Protein AF-A0A7S0VI84-F1 (afdb_monomer)

Nearest PDB structures (foldseek):
  3wme-assembly1_A  TM=7.304E-01  e=7.036E+00  Cyanidioschyzon merolae strain 10D

pLDDT: mean 75.05, std 20.38, range [32.94, 97.75]

Foldseek 3Di:
DDDDDPPPPPPPPPPPPPPPPVVVVVVVVQCVVVVNCNDVVVPPPVVVVVVLVVQLVVLVVVLVVLVVVLVVCVVVVNNVVCVVVSVVVSVVSVVVNVVSVVVVVD

Structure (mmCIF, N/CA/C/O backbone):
data_AF-A0A7S0VI84-F1
#
_entry.id   AF-A0A7S0VI84-F1
#
loop_
_atom_site.group_PDB
_atom_site.id
_atom_site.type_symbol
_atom_site.label_atom_id
_atom_site.label_alt_id
_atom_site.label_comp_id
_atom_site.label_asym_id
_atom_site.label_entity_id
_atom_site.label_seq_id
_atom_site.pdbx_PDB_ins_code
_atom_site.Cartn_x
_atom_site.Cartn_y
_atom_site.Cartn_z
_atom_site.occupancy
_atom_site.B_iso_or_equiv
_atom_site.auth_seq_id
_atom_site.auth_comp_id
_atom_site.auth_asym_id
_atom_site.auth_atom_id
_atom_site.pdbx_PDB_model_num
ATOM 1 N N . GLY A 1 1 ? 63.900 7.950 -41.732 1.00 32.94 1 GLY A N 1
ATOM 2 C CA . GLY A 1 1 ? 62.620 8.678 -41.615 1.00 32.94 1 GLY A CA 1
ATOM 3 C C . GLY A 1 1 ? 61.524 7.649 -41.722 1.00 32.94 1 GLY A C 1
ATOM 4 O O . GLY A 1 1 ? 61.649 6.783 -42.567 1.00 32.94 1 GLY A O 1
ATOM 5 N N . GLY A 1 2 ? 60.536 7.573 -40.845 1.00 38.59 2 GLY A N 1
ATOM 6 C CA . GLY A 1 2 ? 59.873 8.646 -40.110 1.00 38.59 2 GLY A CA 1
ATOM 7 C C . GLY A 1 2 ? 58.401 8.571 -40.511 1.00 38.59 2 GLY A C 1
ATOM 8 O O . GLY A 1 2 ? 58.099 8.721 -41.687 1.00 38.59 2 GLY A O 1
ATOM 9 N N . GLY A 1 3 ? 57.523 8.263 -39.561 1.00 33.78 3 GLY A N 1
ATOM 10 C CA . GLY A 1 3 ? 56.088 8.100 -39.797 1.00 33.78 3 GLY A CA 1
ATOM 11 C C . GLY A 1 3 ? 55.435 7.409 -38.610 1.00 33.78 3 GLY A C 1
ATOM 12 O O . GLY A 1 3 ? 54.956 6.287 -38.728 1.00 33.78 3 GLY A O 1
ATOM 13 N N . GLY A 1 4 ? 55.560 8.025 -37.431 1.00 34.75 4 GLY A N 1
ATOM 14 C CA . GLY A 1 4 ? 54.942 7.533 -36.209 1.00 34.75 4 GLY A CA 1
ATOM 15 C C . GLY A 1 4 ? 53.429 7.607 -36.341 1.00 34.75 4 GLY A C 1
ATOM 16 O O . GLY A 1 4 ? 52.903 8.666 -36.664 1.00 34.75 4 GLY A O 1
ATOM 17 N N . ALA A 1 5 ? 52.762 6.480 -36.094 1.00 46.34 5 ALA A N 1
ATOM 18 C CA . ALA A 1 5 ? 51.321 6.427 -35.923 1.00 46.34 5 ALA A CA 1
ATOM 19 C C . ALA A 1 5 ? 50.928 7.455 -34.857 1.00 46.34 5 ALA A C 1
ATOM 21 O O . ALA A 1 5 ? 51.328 7.344 -33.691 1.00 46.34 5 ALA A O 1
ATOM 22 N N . GLU A 1 6 ? 50.228 8.492 -35.305 1.00 44.16 6 GLU A N 1
ATOM 23 C CA . GLU A 1 6 ? 49.662 9.542 -34.479 1.00 44.16 6 GLU A CA 1
ATOM 24 C C . GLU A 1 6 ? 48.822 8.874 -33.395 1.00 44.16 6 GLU A C 1
ATOM 26 O O . GLU A 1 6 ? 47.770 8.293 -33.647 1.00 44.16 6 GLU A O 1
ATOM 31 N N . ARG A 1 7 ? 49.345 8.886 -32.167 1.00 50.44 7 ARG A N 1
ATOM 32 C CA . ARG A 1 7 ? 48.568 8.527 -30.991 1.00 50.44 7 ARG A CA 1
ATOM 33 C C . ARG A 1 7 ? 47.525 9.618 -30.858 1.00 50.44 7 ARG A C 1
ATOM 35 O O . ARG A 1 7 ? 47.851 10.706 -30.382 1.00 50.44 7 ARG A O 1
ATOM 42 N N . GLU A 1 8 ? 46.311 9.335 -31.313 1.00 48.62 8 GLU A N 1
ATOM 43 C CA . GLU A 1 8 ? 45.137 10.126 -30.982 1.00 48.62 8 GLU A CA 1
ATOM 44 C C . GLU A 1 8 ? 45.139 10.299 -29.464 1.00 48.62 8 GLU A C 1
ATOM 46 O O . GLU A 1 8 ? 44.993 9.348 -28.690 1.00 48.62 8 GLU A O 1
ATOM 51 N N . GLN A 1 9 ? 45.455 11.518 -29.035 1.00 43.12 9 GLN A N 1
ATOM 52 C CA . GLN A 1 9 ? 45.443 11.887 -27.637 1.00 43.12 9 GLN A CA 1
ATOM 53 C C . GLN A 1 9 ? 43.985 11.819 -27.212 1.00 43.12 9 GLN A C 1
ATOM 55 O O . GLN A 1 9 ? 43.215 12.739 -27.481 1.00 43.12 9 GLN A O 1
ATOM 60 N N . TYR A 1 10 ? 43.607 10.705 -26.586 1.00 43.09 10 TYR A N 1
ATOM 61 C CA . TYR A 1 10 ? 42.342 10.561 -25.885 1.00 43.09 10 TYR A CA 1
ATOM 62 C C . TYR A 1 10 ? 42.305 11.649 -24.805 1.00 43.09 10 TYR A C 1
ATOM 64 O O . TYR A 1 10 ? 42.802 11.474 -23.691 1.00 43.09 10 TYR A O 1
ATOM 72 N N . GLN A 1 11 ? 41.764 12.816 -25.157 1.00 44.66 11 GLN A N 1
ATOM 73 C CA . GLN A 1 11 ? 41.359 13.825 -24.196 1.00 44.66 11 GLN A CA 1
ATOM 74 C C . GLN A 1 11 ? 40.202 13.203 -23.432 1.00 44.66 11 GLN A C 1
ATOM 76 O O . GLN A 1 11 ? 39.067 13.178 -23.905 1.00 44.66 11 GLN A O 1
ATOM 81 N N . GLY A 1 12 ? 40.535 12.607 -22.285 1.00 45.22 12 GLY A N 1
ATOM 82 C CA . GLY A 1 12 ? 39.572 12.023 -21.372 1.00 45.22 12 GLY A CA 1
ATOM 83 C C . GLY A 1 12 ? 38.504 13.060 -21.081 1.00 45.22 12 GLY A C 1
ATOM 84 O O . GLY A 1 12 ? 38.755 14.039 -20.381 1.00 45.22 12 GLY A O 1
ATOM 85 N N . THR A 1 13 ? 37.325 12.862 -21.664 1.00 51.47 13 THR A N 1
ATOM 86 C CA . THR A 1 13 ? 36.148 13.662 -21.367 1.00 51.47 13 THR A CA 1
ATOM 87 C C . THR A 1 13 ? 35.890 13.440 -19.887 1.00 51.47 13 THR A C 1
ATOM 89 O O . THR A 1 13 ? 35.519 12.344 -19.464 1.00 51.47 13 THR A O 1
ATOM 92 N N . GLN A 1 14 ? 36.228 14.437 -19.071 1.00 49.25 14 GLN A N 1
ATOM 93 C CA . GLN A 1 14 ? 36.061 14.363 -17.632 1.00 49.25 14 GLN A CA 1
ATOM 94 C C . GLN A 1 14 ? 34.560 14.306 -17.362 1.00 49.25 14 GLN A C 1
ATOM 96 O O . GLN A 1 14 ? 33.868 15.320 -17.399 1.00 49.25 14 GLN A O 1
ATOM 101 N N . LEU A 1 15 ? 34.058 13.086 -17.173 1.00 52.44 15 LEU A N 1
ATOM 102 C CA . LEU A 1 15 ? 32.667 12.831 -16.841 1.00 52.44 15 LEU A CA 1
ATOM 103 C C . LEU A 1 15 ? 32.296 13.600 -15.566 1.00 52.44 15 LEU A C 1
ATOM 105 O O . LEU A 1 15 ? 33.117 13.667 -14.640 1.00 52.44 15 LEU A O 1
ATOM 109 N N . PRO A 1 16 ? 31.083 14.174 -15.509 1.00 53.00 16 PRO A N 1
ATOM 110 C CA . PRO A 1 16 ? 30.643 14.966 -14.374 1.00 53.00 16 PRO A CA 1
ATOM 111 C C . PRO A 1 16 ? 30.713 14.145 -13.073 1.00 53.00 16 PRO A C 1
ATOM 113 O O . PRO A 1 16 ? 30.474 12.931 -13.092 1.00 53.00 16 PRO A O 1
ATOM 116 N N . PRO A 1 17 ? 31.054 14.775 -11.935 1.00 41.09 17 PRO A N 1
ATOM 117 C CA . PRO A 1 17 ? 31.069 14.095 -10.645 1.00 41.09 17 PRO A CA 1
ATOM 118 C C . PRO A 1 17 ? 29.656 13.584 -10.328 1.00 41.09 17 PRO A C 1
ATOM 120 O O . PRO A 1 17 ? 28.718 14.370 -10.240 1.00 41.09 17 PRO A O 1
ATOM 123 N N . GLY A 1 18 ? 29.505 12.260 -10.217 1.00 53.28 18 GLY A N 1
ATOM 124 C CA . GLY A 1 18 ? 28.217 11.574 -10.039 1.00 53.28 18 G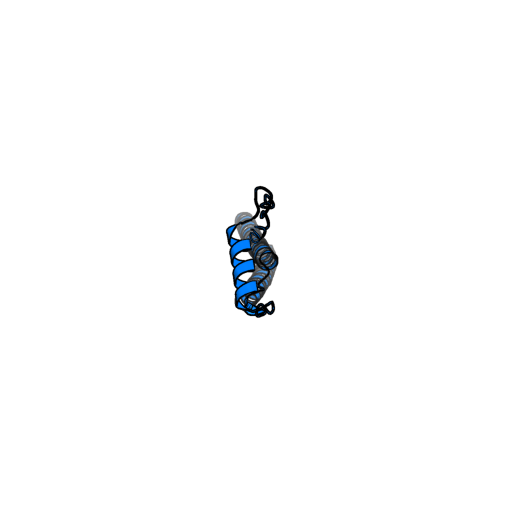LY A CA 1
ATOM 125 C C . GLY A 1 18 ? 27.841 10.622 -11.179 1.00 53.28 18 GLY A C 1
ATOM 126 O O . GLY A 1 18 ? 26.915 9.834 -11.025 1.00 53.28 18 GLY A O 1
ATOM 127 N N . ALA A 1 19 ? 28.565 10.645 -12.303 1.00 56.12 19 ALA A N 1
ATOM 128 C CA . ALA A 1 19 ? 28.383 9.649 -13.350 1.00 56.12 19 ALA A CA 1
ATOM 129 C C . ALA A 1 19 ? 29.001 8.309 -12.919 1.00 56.12 19 ALA A C 1
ATOM 131 O O . ALA A 1 19 ? 30.208 8.232 -12.669 1.00 56.12 19 ALA A O 1
ATOM 132 N N . ASP A 1 20 ? 28.176 7.264 -12.846 1.00 64.62 20 ASP A N 1
ATOM 133 C CA . ASP A 1 20 ? 28.615 5.901 -12.555 1.00 64.62 20 ASP A CA 1
ATOM 134 C C . ASP A 1 20 ? 29.581 5.439 -13.660 1.00 64.62 20 ASP A C 1
ATOM 136 O O . ASP A 1 20 ? 29.213 5.216 -14.820 1.00 64.62 20 ASP A O 1
ATOM 140 N N . ARG A 1 21 ? 30.874 5.432 -13.317 1.00 64.06 21 ARG A N 1
ATOM 141 C CA . ARG A 1 21 ? 31.961 5.110 -14.247 1.00 64.06 21 ARG A CA 1
ATOM 142 C C . ARG A 1 21 ? 31.950 3.634 -14.613 1.00 64.06 21 ARG A C 1
ATOM 144 O O . ARG A 1 21 ? 32.408 3.297 -15.704 1.00 64.06 21 ARG A O 1
ATOM 151 N N . ASP A 1 22 ? 31.448 2.786 -13.724 1.00 66.44 22 ASP A N 1
ATOM 152 C CA . ASP A 1 22 ? 31.373 1.350 -13.945 1.00 66.44 22 ASP A CA 1
ATOM 153 C C . ASP A 1 22 ? 30.224 1.028 -14.902 1.00 66.44 22 ASP A C 1
ATOM 155 O O . ASP A 1 22 ? 30.456 0.348 -15.901 1.00 66.44 22 ASP A O 1
ATOM 159 N N . ALA A 1 23 ? 29.056 1.655 -14.729 1.00 64.56 23 ALA A N 1
ATOM 160 C CA . ALA A 1 23 ? 27.922 1.494 -15.643 1.00 64.56 23 ALA A CA 1
ATOM 161 C C . ALA A 1 23 ? 28.251 1.904 -17.094 1.00 64.56 23 ALA A C 1
ATOM 163 O O . ALA A 1 23 ? 27.852 1.242 -18.052 1.00 64.56 23 ALA A O 1
ATOM 164 N N . GLN A 1 24 ? 29.018 2.982 -17.288 1.00 64.12 24 GLN A N 1
ATOM 165 C CA . GLN A 1 24 ? 29.423 3.417 -18.632 1.00 64.12 24 GLN A CA 1
ATOM 166 C C . GLN A 1 24 ? 30.477 2.506 -19.265 1.00 64.12 24 GLN A C 1
ATOM 168 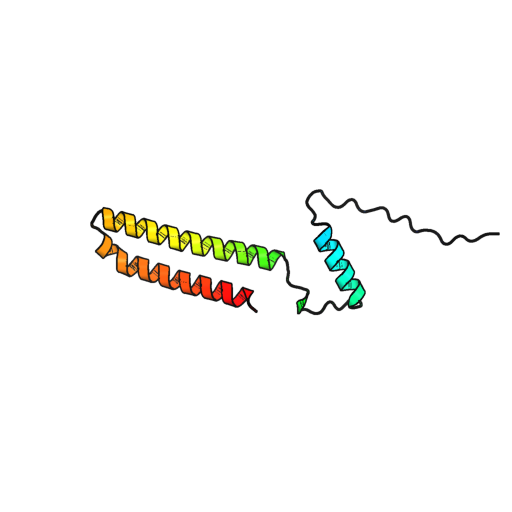O O . GLN A 1 24 ?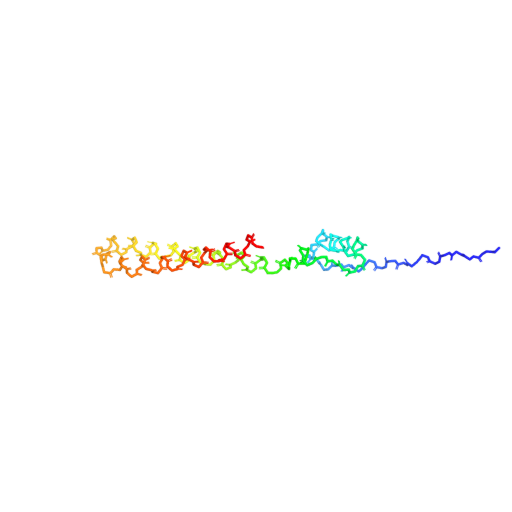 30.453 2.284 -20.478 1.00 64.12 24 GLN A O 1
ATOM 173 N N . ARG A 1 25 ? 31.402 1.969 -18.459 1.00 70.00 25 ARG A N 1
ATOM 174 C CA . ARG A 1 25 ? 32.390 0.988 -18.931 1.00 70.00 25 ARG A CA 1
ATOM 175 C C . ARG A 1 25 ? 31.711 -0.307 -19.348 1.00 70.00 25 ARG A C 1
ATOM 177 O O . ARG A 1 25 ? 32.032 -0.821 -20.414 1.00 70.00 25 ARG A O 1
ATOM 184 N N . GLU A 1 26 ? 30.770 -0.791 -18.545 1.00 69.06 26 GLU A N 1
ATOM 185 C CA . GLU A 1 26 ? 29.974 -1.979 -18.849 1.00 69.06 26 GLU A CA 1
ATOM 186 C C . GLU A 1 26 ? 29.170 -1.786 -20.141 1.00 69.06 26 GLU A C 1
ATOM 188 O O . GLU A 1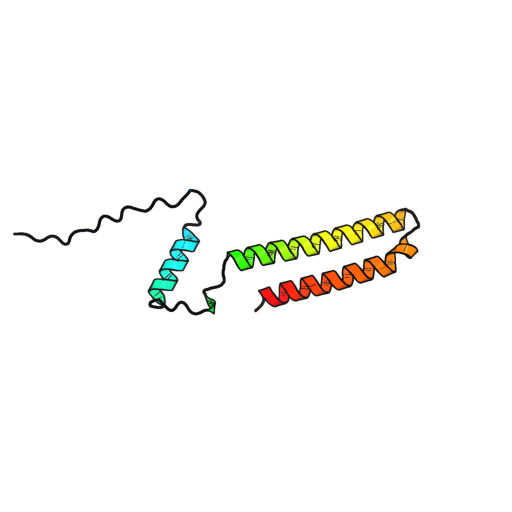 26 ? 29.229 -2.626 -21.039 1.00 69.06 26 GLU A O 1
ATOM 193 N N . HIS A 1 27 ? 28.512 -0.632 -20.299 1.00 66.06 27 HIS A N 1
ATOM 194 C CA . HIS A 1 27 ? 27.772 -0.303 -21.516 1.00 66.06 27 HIS A CA 1
ATOM 195 C C . HIS A 1 27 ? 28.660 -0.320 -22.769 1.00 66.06 27 HIS A C 1
ATOM 197 O O . HIS A 1 27 ? 28.288 -0.896 -23.794 1.00 66.06 27 HIS A O 1
ATOM 203 N N . LEU A 1 28 ? 29.851 0.281 -22.689 1.00 71.69 28 LEU A N 1
ATOM 204 C CA . LEU A 1 28 ? 30.784 0.336 -23.812 1.00 71.69 28 LEU A CA 1
ATOM 205 C C . LEU A 1 28 ? 31.349 -1.051 -24.154 1.00 71.69 28 LEU A C 1
ATOM 207 O O . LEU A 1 28 ? 31.465 -1.392 -25.330 1.00 71.69 28 LEU A O 1
ATOM 211 N N . GLN A 1 29 ? 31.657 -1.865 -23.142 1.00 71.25 29 GLN A N 1
ATOM 212 C CA . GLN A 1 29 ? 32.109 -3.245 -23.332 1.00 71.25 29 GLN A CA 1
ATOM 213 C C . GLN A 1 29 ? 31.034 -4.099 -24.003 1.00 71.25 29 GLN A C 1
ATOM 215 O O . GLN A 1 29 ? 31.329 -4.780 -24.984 1.00 71.25 29 GLN A O 1
ATOM 220 N N . ALA A 1 30 ? 29.783 -4.002 -23.547 1.00 66.31 30 ALA A N 1
ATOM 221 C CA . ALA A 1 30 ? 28.660 -4.677 -24.186 1.00 66.31 30 ALA A CA 1
ATOM 222 C C . ALA A 1 30 ? 28.501 -4.221 -25.648 1.00 66.31 30 ALA A C 1
ATOM 224 O O . ALA A 1 30 ? 28.365 -5.044 -26.549 1.00 66.31 30 ALA A O 1
ATOM 225 N N . HIS A 1 31 ? 28.602 -2.918 -25.919 1.00 64.06 31 HIS A N 1
ATOM 226 C CA . HIS A 1 31 ? 28.511 -2.387 -27.280 1.00 64.06 31 HIS A CA 1
ATOM 227 C C . HIS A 1 31 ? 29.602 -2.939 -28.216 1.00 64.06 31 HIS A C 1
ATOM 229 O O . HIS A 1 31 ? 29.308 -3.321 -29.350 1.00 64.06 31 HIS A O 1
ATOM 235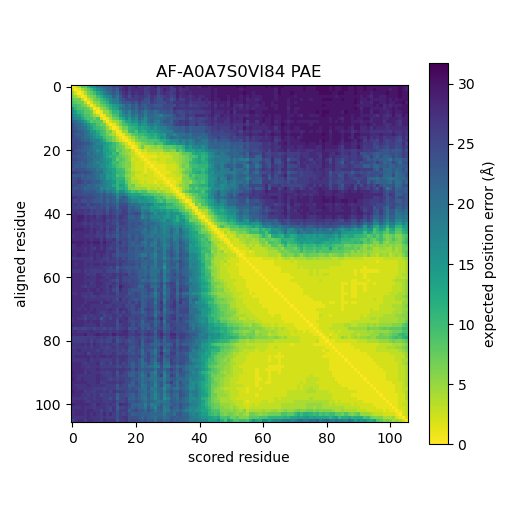 N N . MET A 1 32 ? 30.847 -3.025 -27.730 1.00 71.00 32 MET A N 1
ATOM 236 C CA . MET A 1 32 ? 31.980 -3.585 -28.476 1.00 71.00 32 MET A CA 1
ATOM 237 C C . MET A 1 32 ? 31.856 -5.099 -28.685 1.00 71.00 32 MET A C 1
ATOM 239 O O . MET A 1 32 ? 32.219 -5.601 -29.746 1.00 71.00 32 MET A O 1
ATOM 243 N N . GLN A 1 33 ? 31.328 -5.826 -27.698 1.00 66.44 33 GLN A N 1
ATOM 244 C CA . GLN A 1 33 ? 31.183 -7.281 -27.751 1.00 66.44 33 GLN A CA 1
ATOM 245 C C . GLN A 1 33 ? 30.109 -7.739 -28.751 1.00 66.44 33 GLN A C 1
ATOM 247 O O . GLN A 1 33 ? 30.275 -8.786 -29.374 1.00 66.44 33 GLN A O 1
ATOM 252 N N . PHE A 1 34 ? 29.037 -6.960 -28.933 1.00 62.53 34 PHE A N 1
ATOM 253 C CA . PHE A 1 34 ? 27.921 -7.299 -29.828 1.00 62.53 34 PHE A CA 1
ATOM 254 C C . PHE A 1 34 ? 27.921 -6.525 -31.159 1.00 62.53 34 PHE A C 1
ATOM 256 O O . PHE A 1 34 ? 26.908 -6.492 -31.853 1.00 62.53 34 PHE A O 1
ATOM 263 N N . GLY A 1 35 ? 29.034 -5.881 -31.532 1.00 58.84 35 GLY A N 1
ATOM 264 C CA . GLY A 1 35 ? 29.172 -5.217 -32.837 1.00 58.84 35 GLY A CA 1
ATOM 265 C C . GLY A 1 35 ? 28.151 -4.102 -33.102 1.00 58.84 35 GLY A C 1
ATOM 266 O O . GLY A 1 35 ? 27.805 -3.856 -34.253 1.00 58.84 35 GLY A O 1
ATOM 267 N N . GLY A 1 36 ? 27.649 -3.445 -32.051 1.00 57.25 36 GLY A N 1
ATOM 268 C CA . GLY A 1 36 ? 26.617 -2.405 -32.140 1.00 57.25 36 GLY A CA 1
ATOM 269 C C . GLY A 1 36 ? 25.173 -2.890 -31.950 1.00 57.25 36 GLY A C 1
ATOM 270 O O . GLY A 1 36 ? 24.299 -2.081 -31.631 1.00 57.25 36 GLY A O 1
ATOM 271 N N . GLU A 1 37 ? 24.914 -4.196 -32.029 1.00 50.69 37 GLU A N 1
ATOM 272 C CA . GLU A 1 37 ? 23.600 -4.791 -31.762 1.00 50.69 37 GLU A CA 1
ATOM 273 C C . GLU A 1 37 ? 23.567 -5.413 -30.367 1.00 50.69 37 GLU A C 1
ATOM 275 O O . GLU A 1 37 ? 23.531 -6.627 -30.198 1.00 50.69 37 GLU A O 1
ATOM 280 N N . ILE A 1 38 ? 23.574 -4.563 -29.336 1.00 53.75 38 ILE A N 1
ATOM 281 C CA . ILE A 1 38 ? 23.326 -5.014 -27.961 1.00 53.75 38 ILE A CA 1
ATOM 282 C C . ILE A 1 38 ? 21.956 -5.725 -27.941 1.00 53.75 38 ILE A C 1
ATOM 284 O O . ILE A 1 38 ? 20.950 -5.069 -28.244 1.00 53.75 38 ILE A O 1
ATOM 288 N N . PRO A 1 39 ? 21.888 -7.026 -27.591 1.00 48.97 39 PRO A N 1
ATOM 289 C CA . PRO A 1 39 ? 20.630 -7.749 -27.447 1.00 48.97 39 PRO A CA 1
ATOM 290 C C . PRO A 1 39 ? 19.681 -6.971 -26.529 1.00 48.97 39 PRO A C 1
ATOM 292 O O . PRO A 1 39 ? 20.116 -6.472 -25.492 1.00 48.97 39 PRO A O 1
ATOM 295 N N . GLU A 1 40 ? 18.394 -6.855 -26.871 1.00 53.12 40 GLU A N 1
ATOM 296 C CA . GLU A 1 40 ? 17.408 -6.098 -26.069 1.00 53.12 40 GLU A CA 1
ATOM 297 C C . GLU A 1 40 ? 17.391 -6.496 -24.585 1.00 53.12 40 GLU A C 1
ATOM 299 O O . GLU A 1 40 ? 17.155 -5.652 -23.725 1.00 53.12 40 GLU A O 1
ATOM 304 N N . VAL A 1 41 ? 17.750 -7.743 -24.270 1.00 52.62 41 VAL A N 1
ATOM 305 C CA . VAL A 1 41 ? 17.906 -8.249 -22.896 1.00 52.62 41 VAL A CA 1
ATOM 306 C C . VAL A 1 41 ? 18.975 -7.522 -22.065 1.00 52.62 41 VAL A C 1
ATOM 308 O O . VAL A 1 41 ? 18.892 -7.536 -20.841 1.00 52.62 41 VAL A O 1
ATOM 311 N N . LEU A 1 42 ? 19.939 -6.840 -22.690 1.00 52.03 42 LEU A N 1
ATOM 312 C CA . LEU A 1 42 ? 20.943 -6.003 -22.016 1.00 52.03 42 LEU A CA 1
ATOM 313 C C . LEU A 1 42 ? 20.583 -4.507 -22.019 1.00 52.03 42 LEU A C 1
ATOM 315 O O . LEU A 1 42 ? 21.239 -3.715 -21.348 1.00 52.03 42 LEU A O 1
ATOM 319 N N . ARG A 1 43 ? 19.519 -4.097 -22.724 1.00 54.75 43 ARG A N 1
ATOM 320 C CA . ARG A 1 43 ? 18.992 -2.720 -22.716 1.00 54.75 43 ARG A CA 1
ATOM 321 C C . ARG A 1 43 ? 17.980 -2.502 -21.587 1.00 54.75 43 ARG A C 1
ATOM 323 O O . ARG A 1 43 ? 16.983 -1.802 -21.767 1.00 54.75 43 ARG A O 1
ATOM 330 N N . ARG A 1 44 ? 18.196 -3.100 -20.412 1.00 57.41 44 ARG A N 1
ATOM 331 C CA . ARG A 1 44 ? 17.361 -2.798 -19.245 1.00 57.41 44 ARG A CA 1
ATOM 332 C C . ARG A 1 44 ? 17.703 -1.383 -18.793 1.00 57.41 44 ARG A C 1
ATOM 334 O O . ARG A 1 44 ? 18.700 -1.180 -18.112 1.00 57.41 44 ARG A O 1
ATOM 341 N N . ASP A 1 45 ? 16.905 -0.417 -19.241 1.00 60.72 45 ASP A N 1
ATOM 342 C CA . ASP A 1 45 ? 17.077 0.994 -18.910 1.00 60.72 45 ASP A CA 1
ATOM 343 C C . ASP A 1 45 ? 17.172 1.134 -17.380 1.00 60.72 45 ASP A C 1
ATOM 345 O O . ASP A 1 45 ? 16.206 0.805 -16.674 1.00 60.72 45 ASP A O 1
ATOM 349 N N . PRO A 1 46 ? 18.328 1.553 -16.834 1.00 58.81 46 PRO A N 1
ATOM 350 C CA . PRO A 1 46 ? 18.491 1.655 -15.393 1.00 58.81 46 PRO A CA 1
ATOM 351 C C . PRO A 1 46 ? 17.449 2.615 -14.810 1.00 58.81 46 PRO A C 1
ATOM 353 O O . PRO A 1 46 ? 16.886 2.325 -13.759 1.00 58.81 46 PRO A O 1
ATOM 356 N N . GLY A 1 47 ? 17.092 3.688 -15.525 1.00 61.81 47 GLY A N 1
ATOM 357 C CA . GLY A 1 47 ? 16.056 4.642 -15.129 1.00 61.81 47 GLY A CA 1
ATOM 358 C C . GLY A 1 47 ? 14.660 4.027 -15.021 1.00 61.81 47 GLY A C 1
ATOM 359 O O . GLY A 1 47 ? 13.898 4.415 -14.136 1.00 61.81 47 GLY A O 1
ATOM 360 N N . LYS A 1 48 ? 14.328 3.028 -15.849 1.00 67.25 48 LYS A N 1
ATOM 361 C CA . LYS A 1 48 ? 13.081 2.258 -15.701 1.00 67.25 48 LYS A CA 1
ATOM 362 C C . LYS A 1 48 ? 13.069 1.463 -14.394 1.00 67.25 48 LYS A C 1
ATOM 364 O O . LYS A 1 48 ? 12.072 1.499 -13.680 1.00 67.25 48 LYS A O 1
ATOM 369 N N . ARG A 1 49 ? 14.181 0.806 -14.048 1.00 67.06 49 ARG A N 1
ATOM 370 C CA . ARG A 1 49 ? 14.300 0.036 -12.799 1.00 67.06 49 ARG A CA 1
ATOM 371 C C . ARG A 1 49 ? 14.186 0.928 -11.559 1.00 67.06 49 ARG A C 1
ATOM 373 O O . ARG A 1 49 ? 13.471 0.553 -10.638 1.00 67.06 49 ARG A O 1
ATOM 380 N N . TRP A 1 50 ? 14.836 2.095 -11.555 1.00 67.62 50 TRP A N 1
ATOM 381 C CA . TRP A 1 50 ? 14.728 3.066 -10.456 1.00 67.62 50 TRP A CA 1
ATOM 382 C C . TRP A 1 50 ? 13.286 3.555 -10.267 1.00 67.62 50 TRP A C 1
ATOM 384 O O . TRP A 1 50 ? 12.774 3.519 -9.154 1.00 67.62 50 TRP A O 1
ATOM 394 N N . ARG A 1 51 ? 12.586 3.912 -11.355 1.00 76.38 51 ARG A N 1
ATOM 395 C CA . ARG A 1 51 ? 11.171 4.327 -11.286 1.00 76.38 51 ARG A CA 1
ATOM 396 C C . ARG A 1 51 ? 10.259 3.221 -10.765 1.00 76.38 51 ARG A C 1
ATOM 398 O O . ARG A 1 51 ? 9.421 3.479 -9.914 1.00 76.38 51 ARG A O 1
ATOM 405 N N . GLU A 1 52 ? 10.446 1.988 -11.233 1.00 78.00 52 GLU A N 1
ATOM 406 C CA . GLU A 1 52 ? 9.692 0.836 -10.724 1.00 78.00 52 GLU A CA 1
ATOM 407 C C . GLU A 1 52 ? 9.994 0.574 -9.239 1.00 78.00 52 GLU A C 1
ATOM 409 O O . GLU A 1 52 ? 9.132 0.077 -8.514 1.00 78.00 52 GLU A O 1
ATOM 414 N N . GLU A 1 53 ? 11.206 0.885 -8.766 1.00 79.62 53 GLU A N 1
ATOM 415 C CA . GLU A 1 53 ? 11.581 0.841 -7.348 1.00 79.62 53 GLU A CA 1
ATOM 416 C C . GLU A 1 53 ? 10.845 1.872 -6.500 1.00 79.62 53 GLU A C 1
ATOM 418 O O . GLU A 1 53 ? 10.297 1.521 -5.451 1.00 79.62 53 GLU A O 1
ATOM 423 N N . ASP A 1 54 ? 10.763 3.097 -6.998 1.00 86.94 54 ASP A N 1
ATOM 424 C CA . ASP A 1 54 ? 10.053 4.188 -6.341 1.00 86.94 54 ASP A CA 1
ATOM 425 C C . ASP A 1 54 ? 8.532 3.955 -6.326 1.00 86.94 54 ASP A C 1
ATOM 427 O O . ASP A 1 54 ? 7.900 4.144 -5.286 1.00 86.94 54 ASP A O 1
ATOM 431 N N . GLU A 1 55 ? 7.952 3.455 -7.426 1.00 89.75 55 GLU A N 1
ATOM 432 C CA . GLU A 1 55 ? 6.532 3.067 -7.512 1.00 89.75 55 GLU A CA 1
ATOM 433 C C . GLU A 1 55 ? 6.164 2.044 -6.425 1.00 89.75 55 GLU A C 1
ATOM 435 O O . GLU A 1 55 ? 5.198 2.220 -5.686 1.00 89.75 55 GLU A O 1
ATOM 440 N N . PHE A 1 56 ? 6.970 0.993 -6.266 1.00 92.12 56 PHE A N 1
ATOM 441 C CA . PHE A 1 56 ? 6.719 -0.052 -5.269 1.00 92.12 56 PHE A CA 1
ATOM 442 C C . PHE A 1 56 ? 6.808 0.468 -3.833 1.00 92.12 56 PHE A C 1
ATOM 444 O O . PHE A 1 56 ? 5.973 0.127 -2.996 1.00 92.12 56 PHE A O 1
ATOM 451 N N . LYS A 1 57 ? 7.808 1.311 -3.543 1.00 93.31 57 LYS A N 1
ATOM 452 C CA . LYS A 1 57 ? 7.964 1.935 -2.221 1.00 93.31 57 LYS A CA 1
ATOM 453 C C . LYS A 1 57 ? 6.774 2.835 -1.892 1.00 93.31 57 LYS A C 1
ATOM 455 O O . LYS A 1 57 ? 6.294 2.801 -0.763 1.00 93.31 57 LYS A O 1
ATOM 460 N N . ALA A 1 58 ? 6.271 3.590 -2.867 1.00 93.69 58 ALA A N 1
ATOM 461 C CA . ALA A 1 58 ? 5.110 4.454 -2.678 1.00 93.69 58 ALA A CA 1
ATOM 462 C C . ALA A 1 58 ? 3.838 3.655 -2.348 1.00 93.69 58 ALA A C 1
ATOM 464 O O . ALA A 1 58 ? 3.112 4.008 -1.417 1.00 93.69 58 ALA A O 1
ATOM 465 N N . VAL A 1 59 ? 3.581 2.554 -3.062 1.00 94.75 59 VAL A N 1
ATOM 466 C CA . VAL A 1 59 ? 2.401 1.714 -2.801 1.00 94.75 59 VAL A CA 1
ATOM 467 C C . VAL A 1 59 ? 2.499 1.036 -1.431 1.00 94.75 59 VAL A C 1
ATOM 469 O O . VAL A 1 59 ? 1.518 1.047 -0.685 1.00 94.75 59 VAL A O 1
ATOM 472 N N . LEU A 1 60 ? 3.681 0.527 -1.055 1.00 94.94 60 LEU A N 1
ATOM 473 C CA . LEU A 1 60 ? 3.934 -0.019 0.286 1.00 94.94 60 LEU A CA 1
ATOM 474 C C . LEU A 1 60 ? 3.650 1.003 1.389 1.00 94.94 60 LEU A C 1
ATOM 476 O O . LEU A 1 60 ? 2.904 0.698 2.317 1.00 94.94 60 LEU A O 1
ATOM 480 N N . ALA A 1 61 ? 4.184 2.220 1.257 1.00 95.50 61 ALA A N 1
ATOM 481 C CA . ALA A 1 61 ? 3.941 3.292 2.219 1.00 95.50 61 ALA A CA 1
ATOM 482 C C . ALA A 1 61 ? 2.439 3.591 2.362 1.00 95.50 61 ALA A C 1
ATOM 484 O O . ALA A 1 61 ? 1.937 3.750 3.471 1.00 95.50 61 ALA A O 1
ATOM 485 N N . GLY A 1 62 ? 1.693 3.583 1.253 1.00 96.31 62 GLY A N 1
ATOM 486 C CA . GLY A 1 62 ? 0.244 3.756 1.293 1.00 96.31 62 GLY A CA 1
ATOM 487 C C . GLY A 1 62 ? -0.496 2.621 2.019 1.00 96.31 62 GLY A C 1
ATOM 488 O O . GLY A 1 62 ? -1.498 2.880 2.688 1.00 96.31 62 GLY A O 1
ATOM 489 N N . ILE A 1 63 ? -0.035 1.371 1.907 1.00 96.50 63 ILE A N 1
ATOM 490 C CA . ILE A 1 63 ? -0.620 0.251 2.663 1.00 96.50 63 ILE A CA 1
ATOM 491 C C . ILE A 1 63 ? -0.369 0.444 4.161 1.00 96.50 63 ILE A C 1
ATOM 493 O O . ILE A 1 63 ? -1.291 0.278 4.961 1.00 96.50 63 ILE A O 1
ATOM 497 N N . GLU A 1 64 ? 0.855 0.811 4.545 1.00 97.31 64 GLU A N 1
ATOM 498 C CA . GLU A 1 64 ? 1.213 1.074 5.942 1.00 97.31 64 GLU A CA 1
ATOM 499 C C . GLU A 1 64 ? 0.389 2.224 6.533 1.00 97.31 64 GLU A C 1
ATOM 501 O O . GLU A 1 64 ? -0.161 2.073 7.623 1.00 97.31 64 GLU A O 1
ATOM 506 N N . GLU A 1 65 ? 0.215 3.320 5.790 1.00 97.62 65 GLU A N 1
ATOM 507 C CA . GLU A 1 65 ? -0.619 4.459 6.191 1.00 97.62 65 GLU A CA 1
ATOM 508 C C . GLU A 1 65 ? -2.070 4.036 6.455 1.00 97.62 65 GLU A C 1
ATOM 510 O O . GLU A 1 65 ? -2.644 4.364 7.493 1.00 97.62 65 GLU A O 1
ATOM 515 N N . ARG A 1 66 ? -2.662 3.243 5.555 1.00 97.75 66 ARG A N 1
ATOM 516 C CA . ARG A 1 66 ? -4.038 2.746 5.707 1.00 97.75 66 ARG A CA 1
ATOM 517 C C . ARG A 1 66 ? -4.189 1.796 6.886 1.00 97.75 66 ARG A C 1
ATOM 519 O O . ARG A 1 66 ? -5.195 1.866 7.593 1.00 97.75 66 ARG A O 1
ATOM 526 N N . ARG A 1 67 ? -3.202 0.925 7.118 1.00 96.38 67 ARG A N 1
ATOM 527 C CA . ARG A 1 67 ? -3.178 0.069 8.311 1.00 96.38 67 ARG A CA 1
ATOM 528 C C . ARG A 1 67 ? -3.104 0.910 9.584 1.00 96.38 67 ARG A C 1
ATOM 530 O O . ARG A 1 67 ? -3.905 0.676 10.482 1.00 96.38 67 ARG A O 1
ATOM 537 N N . GLY A 1 68 ? -2.211 1.899 9.634 1.00 97.38 68 GLY A N 1
ATOM 538 C CA . GLY A 1 68 ? -2.083 2.812 10.771 1.00 97.38 68 GLY A CA 1
ATOM 539 C C . GLY A 1 68 ? -3.374 3.584 11.040 1.00 97.38 68 GLY A C 1
ATOM 540 O O . GLY A 1 68 ? -3.874 3.581 12.160 1.00 97.38 68 GLY A O 1
ATOM 541 N N . PHE A 1 69 ? -3.991 4.136 9.994 1.00 96.56 69 PHE A N 1
ATOM 542 C CA . PHE A 1 69 ? -5.291 4.795 10.099 1.00 96.56 69 PHE A CA 1
ATOM 543 C C . PHE A 1 69 ? -6.372 3.861 10.663 1.00 96.56 69 PHE A C 1
ATOM 545 O O . PHE A 1 69 ? -7.137 4.256 11.543 1.00 96.56 69 PHE A O 1
ATOM 552 N N . LEU A 1 70 ? -6.446 2.612 10.191 1.00 96.62 70 LEU A N 1
ATOM 553 C CA . LEU A 1 70 ? -7.418 1.654 10.714 1.00 96.62 70 LEU A CA 1
ATOM 554 C C . LEU A 1 70 ? -7.149 1.317 12.186 1.00 96.62 70 LEU A C 1
ATOM 556 O O . LEU A 1 70 ? -8.095 1.255 12.967 1.00 96.62 70 LEU A O 1
ATOM 560 N N . GLU A 1 71 ? -5.886 1.138 12.575 1.00 97.00 71 GLU A N 1
ATOM 561 C CA . GLU A 1 71 ? -5.485 0.913 13.968 1.00 97.00 71 GLU A CA 1
ATOM 562 C C . GLU A 1 71 ? -5.903 2.095 14.866 1.00 97.00 71 GLU A C 1
ATOM 564 O O . GLU A 1 71 ? -6.493 1.882 15.930 1.00 97.00 71 GLU A O 1
ATOM 569 N N . GLU A 1 72 ? -5.713 3.337 14.410 1.00 97.38 72 GLU A N 1
ATOM 570 C 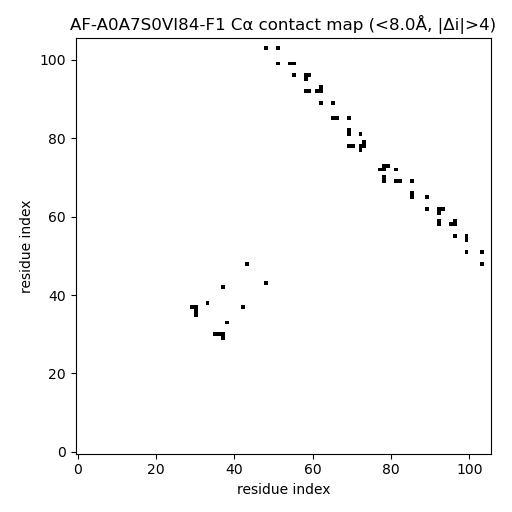CA . GLU A 1 72 ? -6.195 4.543 15.097 1.00 97.38 72 GLU A CA 1
ATOM 571 C C . GLU A 1 72 ? -7.726 4.570 15.220 1.00 97.38 72 GLU A C 1
ATOM 573 O O . GLU A 1 72 ? -8.266 4.859 16.292 1.00 97.38 72 GLU A O 1
ATOM 578 N N . MET A 1 73 ? -8.452 4.233 14.149 1.00 96.44 73 MET A N 1
ATOM 579 C CA . MET A 1 73 ? -9.918 4.202 14.172 1.00 96.44 73 MET A CA 1
ATOM 580 C C . MET A 1 73 ? -10.458 3.093 15.075 1.00 96.44 73 MET A C 1
ATOM 582 O O . MET A 1 73 ? -11.453 3.301 15.771 1.00 96.44 73 MET A O 1
ATOM 586 N N . VAL A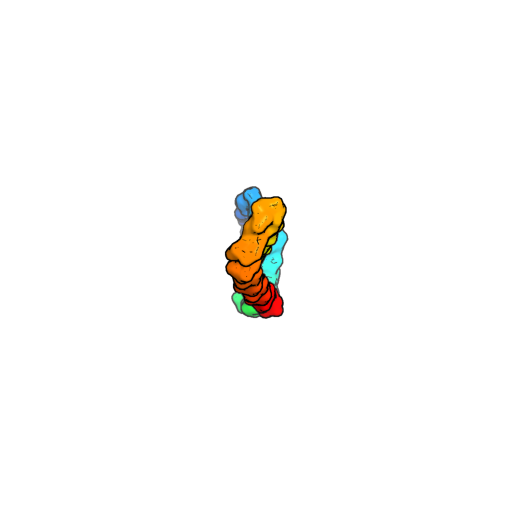 1 74 ? -9.805 1.931 15.120 1.00 95.00 74 VAL A N 1
ATOM 587 C CA . VAL A 1 74 ? -10.133 0.844 16.053 1.00 95.00 74 VAL A CA 1
ATOM 588 C C . VAL A 1 74 ? -9.914 1.298 17.495 1.00 95.00 74 VAL A C 1
ATOM 590 O O . VAL A 1 74 ? -10.815 1.132 18.318 1.00 95.00 74 VAL A O 1
ATOM 593 N N . ALA A 1 75 ? -8.779 1.935 17.798 1.00 96.69 75 ALA A N 1
ATOM 594 C CA . ALA A 1 75 ? -8.502 2.487 19.125 1.00 96.69 75 ALA A CA 1
ATOM 595 C C . ALA A 1 75 ? -9.521 3.568 19.539 1.00 96.69 75 ALA A C 1
ATOM 597 O O . ALA A 1 75 ? -9.880 3.667 20.711 1.00 96.69 75 ALA A O 1
ATOM 598 N N . ALA A 1 76 ? -10.042 4.331 18.574 1.00 96.06 76 ALA A N 1
ATOM 599 C CA . ALA A 1 76 ? -11.110 5.309 18.777 1.00 96.06 76 ALA A CA 1
ATOM 600 C C . ALA A 1 76 ? -12.529 4.698 18.845 1.00 96.06 76 ALA A C 1
ATOM 602 O O . ALA A 1 76 ? -13.505 5.441 18.972 1.00 96.06 76 ALA A O 1
ATOM 603 N N . GLY A 1 77 ? -12.675 3.371 18.736 1.00 95.62 77 GLY A N 1
ATOM 604 C CA . GLY A 1 77 ? -13.965 2.669 18.750 1.00 95.62 77 GLY A CA 1
ATOM 605 C C . GLY A 1 77 ? -14.771 2.770 17.449 1.00 95.62 77 GLY A C 1
ATOM 606 O O . GLY A 1 77 ? -15.921 2.342 17.409 1.00 95.62 77 GLY A O 1
ATOM 607 N N . LYS A 1 78 ? -14.176 3.312 16.381 1.00 94.25 78 LYS A N 1
ATOM 608 C CA . LYS A 1 78 ? -14.783 3.502 15.053 1.00 94.25 78 LYS A CA 1
ATOM 609 C C . LYS A 1 78 ? -14.327 2.474 14.018 1.00 94.25 78 LYS A C 1
ATOM 611 O O . LYS A 1 78 ? -14.671 2.592 12.848 1.00 94.25 78 LYS A O 1
ATOM 616 N N . GLY A 1 79 ? -13.565 1.456 14.422 1.00 91.75 79 GLY A N 1
ATOM 617 C CA . GLY A 1 79 ? -12.990 0.459 13.511 1.00 91.75 79 GLY A CA 1
ATOM 618 C C . GLY A 1 79 ? -14.009 -0.146 12.542 1.00 91.75 79 GLY A C 1
ATOM 619 O O . GLY A 1 79 ? -13.773 -0.146 11.339 1.00 91.75 79 GLY A O 1
ATOM 620 N N . GLY A 1 80 ? -15.185 -0.542 13.040 1.00 92.81 80 GLY A N 1
ATOM 621 C CA . GLY A 1 80 ? -16.232 -1.160 12.218 1.00 92.81 80 GLY A CA 1
ATOM 622 C C . GLY A 1 80 ? -16.801 -0.269 11.104 1.00 92.81 80 GLY A C 1
ATOM 623 O O . GLY A 1 80 ? -17.320 -0.793 10.124 1.00 92.81 80 GLY A O 1
ATOM 624 N N . GLU A 1 81 ? -16.685 1.061 11.211 1.00 94.88 81 GLU A N 1
ATOM 625 C CA . GLU A 1 81 ? -17.115 1.995 10.158 1.00 94.88 81 GLU A CA 1
ATOM 626 C C . GLU A 1 81 ? -16.133 2.020 8.975 1.00 94.88 81 GLU A C 1
ATOM 628 O O . GLU A 1 81 ? -16.533 2.237 7.831 1.00 94.88 81 GLU A O 1
ATOM 633 N N . TYR A 1 82 ? -14.844 1.789 9.244 1.00 95.25 82 TYR A N 1
ATOM 634 C CA . TYR A 1 82 ? -13.766 1.959 8.266 1.00 95.25 82 TYR A CA 1
ATOM 635 C C . TYR A 1 82 ? -13.162 0.637 7.791 1.00 95.25 82 TYR A C 1
ATOM 637 O O . TYR A 1 82 ? -12.608 0.592 6.696 1.00 95.25 82 TYR A O 1
ATOM 645 N N . GLU A 1 83 ? -13.296 -0.441 8.563 1.00 94.38 83 GLU A N 1
ATOM 646 C CA . GLU A 1 83 ? -12.637 -1.727 8.322 1.00 94.38 83 GLU A CA 1
ATOM 647 C C . GLU A 1 83 ? -12.900 -2.271 6.914 1.00 94.38 83 GLU A C 1
ATOM 649 O O . GLU A 1 83 ? -11.955 -2.568 6.187 1.00 94.38 83 GLU A O 1
ATOM 654 N N . ALA A 1 84 ? -14.161 -2.332 6.478 1.00 95.50 84 ALA A N 1
ATOM 655 C CA . ALA A 1 84 ? -14.503 -2.854 5.155 1.00 95.50 84 ALA A CA 1
ATOM 656 C C . ALA A 1 84 ? -13.881 -2.023 4.017 1.00 95.50 84 ALA A C 1
ATOM 658 O O . ALA A 1 84 ? -13.280 -2.572 3.093 1.00 95.50 84 ALA A O 1
ATO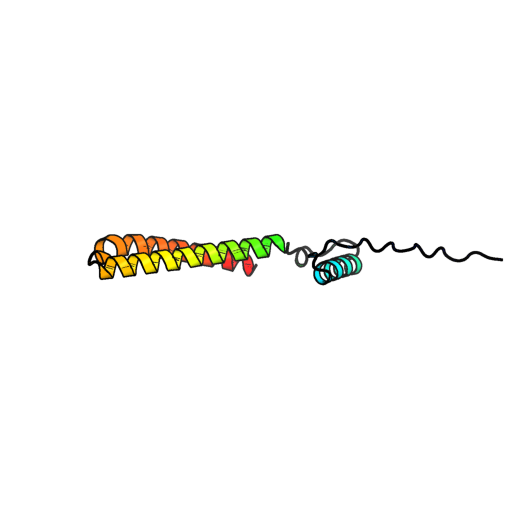M 659 N N . THR A 1 85 ? -13.993 -0.696 4.101 1.00 96.75 85 THR A N 1
ATOM 660 C CA . THR A 1 85 ? -13.491 0.227 3.074 1.00 96.75 85 THR A CA 1
ATOM 661 C C . THR A 1 85 ? -11.967 0.222 3.016 1.00 96.75 85 THR A C 1
ATOM 663 O O . THR A 1 85 ? -11.390 0.147 1.934 1.00 96.75 85 THR A O 1
ATOM 666 N N . ILE A 1 86 ? -11.301 0.275 4.171 1.00 95.81 86 ILE A N 1
ATOM 667 C CA . ILE A 1 86 ? -9.841 0.298 4.246 1.00 95.81 86 ILE A CA 1
ATOM 668 C C . ILE A 1 86 ? -9.249 -1.044 3.810 1.00 95.81 86 ILE A C 1
ATOM 670 O O . ILE A 1 86 ? -8.292 -1.057 3.039 1.00 95.81 86 ILE A O 1
ATOM 674 N N . ASN A 1 87 ? -9.852 -2.170 4.202 1.00 95.94 87 ASN A N 1
ATOM 675 C CA . ASN A 1 87 ? -9.408 -3.487 3.745 1.00 95.94 87 ASN A CA 1
ATOM 676 C C . ASN A 1 87 ? -9.555 -3.652 2.227 1.00 95.94 87 ASN A C 1
ATOM 678 O O . ASN A 1 87 ? -8.673 -4.232 1.595 1.00 95.94 87 ASN A O 1
ATOM 682 N N . ALA A 1 88 ? -10.619 -3.112 1.623 1.00 97.12 88 ALA A N 1
ATOM 683 C CA . ALA A 1 88 ? -10.763 -3.102 0.168 1.00 97.12 88 ALA A CA 1
ATOM 684 C C . ALA A 1 88 ? -9.638 -2.298 -0.509 1.00 97.12 88 ALA A C 1
ATOM 686 O O . ALA A 1 88 ? -9.019 -2.789 -1.450 1.00 97.12 88 ALA A O 1
ATOM 687 N N . GLN A 1 89 ? -9.307 -1.115 0.018 1.00 96.94 89 GLN A N 1
ATOM 688 C CA . GLN A 1 89 ? -8.206 -0.301 -0.508 1.00 96.94 89 GLN A CA 1
ATOM 689 C C . GLN A 1 89 ? -6.845 -0.990 -0.361 1.00 96.94 89 GLN A C 1
ATOM 691 O O . GLN A 1 89 ? -6.052 -0.978 -1.299 1.00 96.94 89 GLN A O 1
ATOM 696 N N . ILE A 1 90 ? -6.579 -1.620 0.787 1.00 95.88 90 ILE A N 1
ATOM 697 C CA . ILE A 1 90 ? -5.355 -2.401 1.000 1.00 95.88 90 ILE A CA 1
ATOM 698 C C . ILE A 1 90 ? -5.285 -3.551 -0.012 1.00 95.88 90 ILE A C 1
ATOM 700 O O . ILE A 1 90 ? -4.238 -3.769 -0.614 1.00 95.88 90 ILE A O 1
ATOM 704 N N . ALA A 1 91 ? -6.392 -4.261 -0.246 1.00 97.12 91 ALA A N 1
ATOM 705 C CA . ALA A 1 91 ? -6.435 -5.344 -1.223 1.00 97.12 91 ALA A CA 1
ATOM 706 C C . ALA A 1 91 ? -6.144 -4.858 -2.652 1.00 97.12 91 ALA A C 1
ATOM 708 O O . ALA A 1 91 ? -5.424 -5.531 -3.387 1.00 97.12 91 ALA A O 1
ATOM 709 N N . ASP A 1 92 ? -6.664 -3.695 -3.045 1.00 97.19 92 ASP A N 1
ATOM 710 C CA . ASP A 1 92 ? -6.376 -3.107 -4.355 1.00 97.19 92 ASP A CA 1
ATOM 711 C C . ASP A 1 92 ? -4.896 -2.712 -4.487 1.00 97.19 92 ASP A C 1
ATOM 713 O O . ASP A 1 92 ? -4.267 -3.022 -5.500 1.00 97.19 92 ASP A O 1
ATOM 717 N N . GLN A 1 93 ? -4.300 -2.132 -3.442 1.00 96.19 93 GLN A N 1
ATOM 718 C CA . GLN A 1 93 ? -2.870 -1.805 -3.426 1.00 96.19 93 GLN A CA 1
ATOM 719 C C . GLN A 1 93 ? -1.962 -3.043 -3.419 1.00 96.19 93 GLN A C 1
ATOM 721 O O . GLN A 1 93 ? -0.890 -3.018 -4.017 1.00 96.19 93 GLN A O 1
ATOM 726 N N . ILE A 1 94 ? -2.373 -4.146 -2.786 1.00 95.88 94 ILE A N 1
ATOM 727 C CA . ILE A 1 94 ? -1.632 -5.415 -2.858 1.00 95.88 94 ILE A CA 1
ATOM 728 C C . ILE A 1 94 ? -1.589 -5.923 -4.304 1.00 95.88 94 ILE A C 1
ATOM 730 O O . ILE A 1 94 ? -0.518 -6.282 -4.786 1.00 95.88 94 ILE A O 1
ATOM 734 N N . ARG A 1 95 ? -2.714 -5.885 -5.032 1.00 95.94 95 ARG A N 1
ATOM 735 C CA . ARG A 1 95 ? -2.734 -6.260 -6.459 1.00 95.94 95 ARG A CA 1
ATOM 736 C C . ARG A 1 95 ? -1.843 -5.345 -7.300 1.00 95.94 95 ARG A C 1
ATOM 738 O O . ARG A 1 95 ? -1.219 -5.798 -8.257 1.00 95.94 95 ARG A O 1
ATOM 745 N N . GLU A 1 96 ? -1.769 -4.061 -6.954 1.00 94.62 96 GLU A N 1
ATOM 746 C CA . GLU A 1 96 ? -0.855 -3.114 -7.599 1.00 94.62 96 GLU A CA 1
ATOM 747 C C . GLU A 1 96 ? 0.617 -3.477 -7.340 1.00 94.62 96 GLU A C 1
ATOM 749 O O . GLU A 1 96 ? 1.408 -3.511 -8.285 1.00 94.62 96 GLU A O 1
ATOM 754 N N . LEU A 1 97 ? 0.978 -3.837 -6.101 1.00 93.44 97 LEU A N 1
ATOM 755 C CA . LEU A 1 97 ? 2.317 -4.342 -5.774 1.00 93.44 97 LEU A CA 1
ATOM 756 C C . LEU A 1 97 ? 2.656 -5.609 -6.561 1.00 93.44 97 LEU A C 1
ATOM 758 O O . LEU A 1 97 ? 3.745 -5.689 -7.127 1.00 93.44 97 LEU A O 1
ATOM 762 N N . GLU A 1 98 ? 1.732 -6.567 -6.643 1.00 93.38 98 GLU A N 1
ATOM 763 C CA . GLU A 1 98 ? 1.906 -7.794 -7.430 1.00 93.38 98 GLU A CA 1
ATOM 764 C C . GLU A 1 98 ? 2.124 -7.484 -8.918 1.00 93.38 98 GLU A C 1
ATOM 766 O O . GLU A 1 98 ? 2.983 -8.085 -9.564 1.00 93.38 98 GLU A O 1
ATOM 771 N N . ALA A 1 99 ? 1.398 -6.509 -9.473 1.00 91.94 99 ALA A N 1
ATOM 772 C CA . ALA A 1 99 ? 1.574 -6.078 -10.856 1.00 91.94 99 ALA A CA 1
ATOM 773 C C . ALA A 1 99 ? 2.929 -5.384 -11.086 1.00 91.94 99 ALA A C 1
ATOM 775 O O . ALA A 1 99 ? 3.559 -5.593 -12.126 1.00 91.94 99 ALA A O 1
ATOM 776 N N . ILE A 1 100 ? 3.395 -4.563 -10.139 1.00 88.88 100 ILE A N 1
ATOM 777 C CA . ILE A 1 100 ? 4.739 -3.966 -10.180 1.00 88.88 100 ILE A CA 1
ATOM 778 C C . ILE A 1 100 ? 5.809 -5.065 -10.112 1.00 88.88 100 ILE A C 1
ATOM 780 O O . ILE A 1 100 ? 6.752 -5.047 -10.902 1.00 88.88 100 ILE A O 1
ATOM 784 N N . ASP A 1 101 ? 5.655 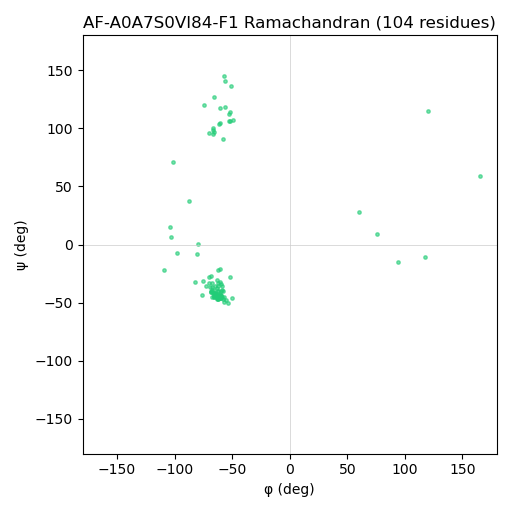-6.042 -9.220 1.00 86.56 101 ASP A N 1
ATOM 785 C CA . ASP A 1 101 ? 6.617 -7.135 -9.058 1.00 86.56 101 ASP A CA 1
ATOM 786 C C . ASP A 1 101 ? 6.677 -8.035 -10.303 1.00 86.56 101 ASP A C 1
ATOM 788 O O . ASP A 1 101 ? 7.752 -8.288 -10.848 1.00 86.56 101 ASP A O 1
ATOM 792 N N . ALA A 1 102 ? 5.522 -8.384 -10.876 1.00 88.38 102 ALA A N 1
ATOM 793 C CA . ALA A 1 102 ? 5.443 -9.133 -12.128 1.00 88.38 102 ALA A CA 1
ATOM 794 C C . ALA A 1 102 ? 6.121 -8.408 -13.308 1.00 88.38 102 ALA A C 1
ATOM 796 O O . ALA A 1 102 ? 6.706 -9.060 -14.178 1.00 88.38 102 ALA A O 1
ATOM 797 N N . ARG A 1 103 ? 6.080 -7.064 -13.346 1.00 85.06 103 ARG A N 1
ATOM 798 C CA . ARG A 1 103 ? 6.819 -6.255 -14.335 1.00 85.06 103 ARG A CA 1
ATOM 799 C C . ARG A 1 103 ? 8.337 -6.308 -14.128 1.00 85.06 103 ARG A C 1
ATOM 801 O O . ARG A 1 103 ? 9.071 -6.152 -15.101 1.00 85.06 103 ARG A O 1
ATOM 808 N N . ARG A 1 104 ? 8.818 -6.540 -12.901 1.00 77.69 104 ARG A N 1
ATOM 809 C CA . ARG A 1 104 ? 10.253 -6.650 -12.581 1.00 77.69 104 ARG A CA 1
ATOM 810 C C . ARG A 1 104 ? 10.837 -8.028 -12.857 1.00 77.69 104 ARG A C 1
ATOM 812 O O . ARG A 1 104 ? 12.029 -8.109 -13.166 1.00 77.69 104 ARG A O 1
ATOM 819 N N . SER A 1 105 ? 10.041 -9.083 -12.703 1.00 70.06 105 SER A N 1
ATOM 820 C CA . SER A 1 105 ? 10.469 -10.466 -12.945 1.00 70.06 105 SER A CA 1
ATOM 821 C C . SER A 1 105 ? 10.453 -10.868 -14.425 1.00 70.06 105 SER A C 1
ATOM 823 O O . SER A 1 105 ? 10.925 -11.959 -14.744 1.00 70.06 105 SER A O 1
ATOM 825 N N . ARG A 1 106 ? 9.913 -10.020 -15.311 1.00 56.44 106 ARG A N 1
ATOM 826 C CA . ARG A 1 106 ? 9.970 -10.178 -16.773 1.00 56.44 106 ARG A CA 1
ATOM 827 C C . ARG A 1 106 ? 11.176 -9.491 -17.402 1.00 56.44 106 ARG A C 1
ATOM 829 O O . ARG A 1 106 ? 11.654 -8.473 -16.849 1.00 56.44 106 ARG A O 1
#

Organism: NCBI:txid464990

Mean predicted aligned error: 16.02 Å

Sequence (106 aa):
GGGGAEREQYQGTQLPPGADRDAQREHLQAHMQFGGEIPEVLRRDPGKRWREEDEFKAVLAGIEERRGFLEEMVAAGKGGEYEATINAQIADQIRELEAIDARRSR

Secondary structure (DSSP, 8-state):
--------------PPTT--HHHHHHHHHHHHHTTT---GGG---HHHHHHHHHHHHHHHHHHHHHHHHHHHHHHTT-HHHHHHHHHHHHHHHHHHHHHHHHHH--

Radius of gyration: 25.67 Å; Cα contacts (8 Å, |Δi|>4): 35; chains: 1; bounding box: 80×25×61 Å

InterPro domains:
  IPR007914 Uncharacterised protein family UPF0193 [PF05250] (5-105)
  IPR007914 Uncharacterised protein family UPF0193 [PTHR28348] (7-105)

Solvent-accessible surface area (backbone atoms only — not comparable to full-atom values): 6409 Å² total; per-residue (Å²): 136,88,82,77,80,78,74,78,76,78,74,75,78,80,70,60,95,86,62,61,66,64,63,52,50,52,51,52,50,47,34,65,73,41,78,69,58,60,55,72,89,76,62,68,54,65,68,58,54,52,49,55,50,52,54,49,50,51,50,51,52,51,43,52,51,50,50,51,52,46,53,53,32,41,75,71,73,45,26,83,81,44,48,66,63,48,50,51,52,43,53,54,45,50,53,49,48,52,54,53,49,56,62,65,78,99